Protein AF-A0A497M2Q6-F1 (afdb_monomer_lite)

Sequence (73 aa):
MRKKVKCPNCGMVFVPLRPSEMKILNLLKNRKMKFSELKAETHLSSPALSEALKFLLSSEIIRKNGQYYEVIT

Structure (mmCIF, N/CA/C/O backbone):
data_AF-A0A497M2Q6-F1
#
_entry.id   AF-A0A497M2Q6-F1
#
loop_
_atom_site.group_PDB
_atom_site.id
_atom_site.type_symbol
_atom_site.label_atom_id
_atom_site.label_alt_id
_atom_site.label_comp_id
_atom_site.label_asym_id
_atom_site.label_entity_id
_atom_site.label_seq_id
_atom_site.pdbx_PDB_ins_code
_atom_site.Cartn_x
_atom_site.Cartn_y
_atom_site.Cartn_z
_atom_site.occupancy
_atom_site.B_iso_or_equiv
_atom_site.auth_seq_id
_atom_site.auth_comp_id
_atom_site.auth_asym_id
_atom_site.auth_atom_id
_atom_site.pdbx_PDB_model_num
ATOM 1 N N . MET A 1 1 ? 16.370 7.549 -6.402 1.00 61.09 1 MET A N 1
ATOM 2 C CA . MET A 1 1 ? 15.395 7.390 -7.511 1.00 61.09 1 MET A CA 1
ATOM 3 C C . MET A 1 1 ? 15.173 5.902 -7.767 1.00 61.09 1 MET A C 1
ATOM 5 O O . MET A 1 1 ? 16.152 5.168 -7.750 1.00 61.09 1 MET A O 1
ATOM 9 N N . ARG A 1 2 ? 13.927 5.431 -7.948 1.00 69.88 2 ARG A N 1
ATOM 10 C CA . ARG A 1 2 ? 13.646 4.007 -8.234 1.00 69.88 2 ARG A CA 1
ATOM 11 C C . ARG A 1 2 ? 13.899 3.681 -9.705 1.00 69.88 2 ARG A C 1
ATOM 13 O O . ARG A 1 2 ? 13.580 4.490 -10.574 1.00 69.88 2 ARG A O 1
ATOM 20 N N . LYS A 1 3 ? 14.442 2.491 -9.977 1.00 79.88 3 LYS A N 1
ATOM 21 C CA . LYS A 1 3 ? 14.718 2.019 -11.338 1.00 79.88 3 LYS A CA 1
ATOM 22 C C . LYS A 1 3 ? 13.401 1.694 -12.047 1.00 79.88 3 LYS A C 1
ATOM 24 O O . LYS A 1 3 ? 12.642 0.847 -11.582 1.00 79.88 3 LYS A O 1
ATOM 29 N N . LYS A 1 4 ? 13.134 2.380 -13.157 1.00 82.81 4 LYS A N 1
ATOM 30 C CA . LYS A 1 4 ? 12.022 2.061 -14.057 1.00 82.81 4 LYS A CA 1
ATOM 31 C C . LYS A 1 4 ? 12.383 0.825 -14.884 1.00 82.81 4 LYS A C 1
ATOM 33 O O . LYS A 1 4 ? 13.523 0.700 -15.329 1.00 82.81 4 LYS A O 1
ATOM 38 N N . VAL A 1 5 ? 11.426 -0.075 -15.077 1.00 85.62 5 VAL A N 1
ATOM 39 C CA . VAL A 1 5 ? 11.586 -1.314 -15.848 1.00 85.62 5 VAL A CA 1
ATOM 40 C C . VAL A 1 5 ? 10.590 -1.297 -17.003 1.00 85.62 5 VAL A C 1
ATOM 42 O O . VAL A 1 5 ? 9.451 -0.873 -16.830 1.00 85.62 5 VAL A O 1
ATOM 45 N N . LYS A 1 6 ? 11.022 -1.730 -18.189 1.00 88.31 6 LYS A N 1
ATOM 46 C CA . LYS A 1 6 ? 10.157 -1.876 -19.363 1.00 88.31 6 LYS A CA 1
ATOM 47 C C . LYS A 1 6 ? 9.616 -3.305 -19.413 1.00 88.31 6 LYS A C 1
ATOM 49 O O . LYS A 1 6 ? 10.400 -4.249 -19.376 1.00 88.31 6 LYS A O 1
ATOM 54 N N . CYS A 1 7 ? 8.299 -3.466 -19.497 1.00 84.75 7 CYS A N 1
ATOM 55 C CA . CYS A 1 7 ? 7.664 -4.756 -19.735 1.00 84.75 7 CYS A CA 1
ATOM 56 C C . CYS A 1 7 ? 8.077 -5.269 -21.125 1.00 84.75 7 CYS A C 1
ATOM 58 O O . CYS A 1 7 ? 7.849 -4.555 -22.105 1.00 84.75 7 CYS A O 1
ATOM 60 N N . PRO A 1 8 ? 8.650 -6.479 -21.249 1.00 86.69 8 PRO A N 1
ATOM 61 C CA . PRO A 1 8 ? 9.068 -7.009 -22.546 1.00 86.69 8 PRO A CA 1
ATOM 62 C C . PRO A 1 8 ? 7.881 -7.341 -23.460 1.00 86.69 8 PRO A C 1
ATOM 64 O O . PRO A 1 8 ? 8.037 -7.312 -24.673 1.00 86.69 8 PRO A O 1
ATOM 67 N N . ASN A 1 9 ? 6.701 -7.615 -22.893 1.00 88.69 9 ASN A N 1
ATOM 68 C CA . ASN A 1 9 ? 5.525 -8.036 -23.655 1.00 88.69 9 ASN A CA 1
ATOM 69 C C . ASN A 1 9 ? 4.723 -6.855 -24.230 1.00 88.69 9 ASN A C 1
ATOM 71 O O . ASN A 1 9 ? 4.385 -6.842 -25.404 1.00 88.69 9 ASN A O 1
ATOM 75 N N . CYS A 1 10 ? 4.428 -5.839 -23.411 1.00 89.94 10 CYS A N 1
ATOM 76 C CA . CYS A 1 10 ? 3.593 -4.699 -23.821 1.00 89.94 10 CYS A CA 1
ATOM 77 C C . CYS A 1 10 ? 4.359 -3.375 -23.963 1.00 89.94 10 CYS A C 1
ATOM 79 O O . CYS A 1 10 ? 3.767 -2.349 -24.279 1.00 89.94 10 CYS A O 1
ATOM 81 N N . GLY A 1 11 ? 5.665 -3.351 -23.682 1.00 87.38 11 GLY A N 1
ATOM 82 C CA . GLY A 1 11 ? 6.496 -2.153 -23.807 1.00 87.38 11 GLY A CA 1
ATOM 83 C C . GLY A 1 11 ? 6.245 -1.056 -22.763 1.00 87.38 11 GLY A C 1
ATOM 84 O O . GLY A 1 11 ? 6.989 -0.073 -22.758 1.00 87.38 11 GLY A O 1
ATOM 85 N N . MET A 1 12 ? 5.265 -1.217 -21.864 1.00 88.19 12 MET A N 1
ATOM 86 C CA . MET A 1 12 ? 5.001 -0.269 -20.776 1.00 88.19 12 MET A CA 1
ATOM 87 C C . MET A 1 12 ? 6.197 -0.144 -19.837 1.00 88.19 12 MET A C 1
ATOM 89 O O . MET A 1 12 ? 6.795 -1.140 -19.431 1.00 88.19 12 MET A O 1
ATOM 93 N N . VAL A 1 13 ? 6.511 1.086 -19.441 1.00 85.38 13 VAL A N 1
ATOM 94 C CA . VAL A 1 13 ? 7.528 1.373 -18.430 1.00 85.38 13 VAL A CA 1
ATOM 95 C C . VAL A 1 13 ? 6.838 1.560 -17.085 1.00 85.38 13 VAL A C 1
ATOM 97 O O . VAL A 1 13 ? 6.032 2.472 -16.929 1.00 85.38 13 VAL A O 1
ATOM 100 N N . PHE A 1 14 ? 7.174 0.727 -16.107 1.00 84.62 14 PHE A N 1
ATOM 101 C CA . PHE A 1 14 ? 6.595 0.777 -14.767 1.00 84.62 14 PHE A CA 1
ATOM 102 C C . PHE A 1 14 ? 7.682 0.721 -13.692 1.00 84.62 14 PHE A C 1
ATOM 104 O O . PHE A 1 14 ? 8.844 0.395 -13.949 1.00 84.62 14 PHE A O 1
ATOM 111 N N . VAL A 1 15 ? 7.313 1.086 -12.467 1.00 85.31 15 VAL A N 1
ATOM 112 C CA . VAL A 1 15 ? 8.176 0.925 -11.295 1.00 85.31 15 VAL A CA 1
ATOM 113 C C . VAL A 1 15 ? 7.691 -0.309 -10.540 1.00 85.31 15 VAL A C 1
ATOM 115 O O . VAL A 1 15 ? 6.534 -0.324 -10.121 1.00 85.31 15 VAL A O 1
ATOM 118 N N . PRO A 1 16 ? 8.525 -1.349 -10.374 1.00 86.62 16 PRO A N 1
ATOM 119 C CA . PRO A 1 16 ? 8.109 -2.547 -9.661 1.00 86.62 16 PRO A CA 1
ATOM 120 C C . PRO A 1 16 ? 7.810 -2.225 -8.194 1.00 86.62 16 PRO A C 1
ATOM 122 O O . PRO A 1 16 ? 8.530 -1.452 -7.551 1.00 86.62 16 PRO A O 1
ATOM 125 N N . LEU A 1 17 ? 6.749 -2.843 -7.674 1.00 89.56 17 LEU A N 1
ATOM 126 C CA . LEU A 1 17 ? 6.394 -2.761 -6.262 1.00 89.56 17 LEU A CA 1
ATOM 127 C C . LEU A 1 17 ? 7.396 -3.549 -5.419 1.00 89.56 17 LEU A C 1
ATOM 129 O O . LEU A 1 17 ? 7.796 -4.659 -5.773 1.00 89.56 17 LEU A O 1
ATOM 133 N N . ARG A 1 18 ? 7.776 -2.990 -4.271 1.00 91.25 18 ARG A N 1
ATOM 134 C CA . ARG A 1 18 ? 8.548 -3.710 -3.254 1.00 91.25 18 ARG A CA 1
ATOM 135 C C . ARG A 1 18 ? 7.658 -4.723 -2.520 1.00 91.25 18 ARG A C 1
ATOM 137 O O . ARG A 1 18 ? 6.451 -4.501 -2.416 1.00 91.25 18 ARG A O 1
ATOM 144 N N . PRO A 1 19 ? 8.233 -5.778 -1.909 1.00 91.31 19 PRO A N 1
ATOM 145 C CA . PRO A 1 19 ? 7.466 -6.731 -1.100 1.00 91.31 19 PRO A CA 1
ATOM 146 C C . PRO A 1 19 ? 6.627 -6.062 -0.000 1.00 91.31 19 PRO A C 1
ATOM 148 O O . PRO A 1 19 ? 5.493 -6.461 0.252 1.00 91.31 19 PRO A O 1
ATOM 151 N N . SER A 1 20 ? 7.149 -4.994 0.611 1.00 92.12 20 SER A N 1
ATOM 152 C CA . SER A 1 20 ? 6.430 -4.181 1.598 1.00 92.12 20 SER A CA 1
ATOM 153 C C . SER A 1 20 ? 5.197 -3.487 1.016 1.00 92.12 20 SER A C 1
ATOM 155 O O . SER A 1 20 ? 4.151 -3.458 1.654 1.00 92.12 20 SER A O 1
ATOM 157 N N . GLU A 1 21 ? 5.296 -2.963 -0.203 1.00 93.81 21 GLU A N 1
ATOM 158 C CA . GLU A 1 21 ? 4.200 -2.286 -0.901 1.00 93.81 21 GLU A CA 1
ATOM 159 C C . GLU A 1 21 ? 3.121 -3.281 -1.317 1.00 93.81 21 GLU A C 1
ATOM 161 O O . GLU A 1 21 ? 1.947 -3.046 -1.049 1.00 93.81 21 GLU A O 1
ATOM 166 N N . MET A 1 22 ? 3.512 -4.435 -1.867 1.00 93.50 22 MET A N 1
ATOM 167 C CA . MET A 1 22 ? 2.586 -5.540 -2.136 1.00 93.50 22 MET A CA 1
ATOM 168 C C . MET A 1 22 ? 1.863 -6.005 -0.868 1.00 93.50 22 MET A C 1
ATOM 170 O O . MET A 1 22 ? 0.651 -6.208 -0.899 1.00 93.50 22 MET A O 1
ATOM 174 N N . LYS A 1 23 ? 2.574 -6.131 0.262 1.00 94.25 23 LYS A N 1
ATOM 175 C CA . LYS A 1 23 ? 1.958 -6.499 1.544 1.00 94.25 23 LYS A CA 1
ATOM 176 C C . LYS A 1 23 ? 0.926 -5.458 1.989 1.00 94.25 23 LYS A C 1
ATOM 178 O O . LYS A 1 23 ? -0.174 -5.839 2.370 1.00 94.25 23 LYS A O 1
ATOM 183 N N . ILE A 1 24 ? 1.242 -4.163 1.888 1.00 94.94 24 ILE A N 1
ATOM 184 C CA . ILE A 1 24 ? 0.293 -3.075 2.190 1.00 94.94 24 ILE A CA 1
ATOM 185 C C . ILE A 1 24 ? -0.947 -3.171 1.295 1.00 94.94 24 ILE A C 1
ATOM 187 O O . ILE A 1 24 ? -2.062 -3.095 1.802 1.00 94.94 24 ILE A O 1
ATOM 191 N N . LEU A 1 25 ? -0.780 -3.381 -0.014 1.00 94.56 25 LEU A N 1
ATOM 192 C CA . LEU A 1 25 ? -1.912 -3.512 -0.936 1.00 94.56 25 LEU A CA 1
ATOM 193 C C . LEU A 1 25 ? -2.786 -4.727 -0.617 1.00 94.56 25 LEU A C 1
ATOM 195 O O . LEU A 1 25 ? -4.007 -4.603 -0.607 1.00 94.56 25 LEU A O 1
ATOM 199 N N . ASN A 1 26 ? -2.184 -5.873 -0.292 1.00 94.06 26 ASN A N 1
ATOM 200 C CA . ASN A 1 26 ? -2.929 -7.065 0.117 1.00 94.06 26 ASN A CA 1
ATOM 201 C C . ASN A 1 26 ? -3.748 -6.830 1.394 1.00 94.06 26 ASN A C 1
ATOM 203 O O . ASN A 1 26 ? -4.884 -7.294 1.479 1.00 94.06 26 ASN A O 1
ATOM 207 N N . LEU A 1 27 ? -3.206 -6.086 2.364 1.00 94.50 27 LEU A N 1
ATOM 208 C CA . LEU A 1 27 ? -3.934 -5.708 3.579 1.00 94.50 27 LEU A CA 1
ATOM 209 C C . LEU A 1 27 ? -5.107 -4.765 3.261 1.00 94.50 27 LEU A C 1
ATOM 211 O O . LEU A 1 27 ? -6.220 -4.973 3.743 1.00 94.50 27 LEU A O 1
ATOM 215 N N . LEU A 1 28 ? -4.871 -3.765 2.407 1.00 94.81 28 LEU A N 1
ATOM 216 C CA . LEU A 1 28 ? -5.867 -2.754 2.041 1.00 94.81 28 LEU A CA 1
ATOM 217 C C . LEU A 1 28 ? -6.943 -3.254 1.065 1.00 94.81 28 LEU A C 1
ATOM 219 O O . LEU A 1 28 ? -7.988 -2.617 0.945 1.00 94.81 28 LEU A O 1
ATOM 223 N N . LYS A 1 29 ? -6.719 -4.387 0.386 1.00 91.38 29 LYS A N 1
ATOM 224 C CA . LYS A 1 29 ? -7.682 -4.993 -0.548 1.00 91.38 29 LYS A CA 1
ATOM 225 C C . LYS A 1 29 ? -8.987 -5.409 0.137 1.00 91.38 29 LYS A C 1
ATOM 227 O O . LYS A 1 29 ? -10.043 -5.345 -0.479 1.00 91.38 29 LYS A O 1
ATOM 232 N N . ASN A 1 30 ? -8.912 -5.832 1.399 1.00 86.88 30 ASN A N 1
ATOM 233 C CA . ASN A 1 30 ? -10.068 -6.352 2.136 1.00 86.88 30 ASN A CA 1
ATOM 234 C C . ASN A 1 30 ? -10.730 -5.302 3.039 1.00 86.88 30 ASN A C 1
ATOM 236 O O . ASN A 1 30 ? -11.916 -5.413 3.337 1.00 86.88 30 ASN A O 1
ATOM 240 N N . ARG A 1 31 ? -9.976 -4.300 3.514 1.00 91.81 31 ARG A N 1
ATOM 241 C CA . ARG A 1 31 ? -10.492 -3.253 4.407 1.00 91.81 31 ARG A CA 1
ATOM 242 C C . ARG A 1 31 ? -9.631 -1.995 4.379 1.00 91.81 31 ARG A C 1
ATOM 244 O O . ARG A 1 31 ? -8.428 -2.056 4.142 1.00 91.81 31 ARG A O 1
ATOM 251 N N . LYS A 1 32 ? -10.237 -0.856 4.719 1.00 94.50 32 LYS A N 1
ATOM 252 C CA . LYS A 1 32 ? -9.507 0.397 4.958 1.00 94.50 32 LYS A CA 1
ATOM 253 C C . LYS A 1 32 ? -8.750 0.300 6.282 1.00 94.50 32 LYS A C 1
ATOM 255 O O . LYS A 1 32 ? -9.312 -0.187 7.259 1.00 94.50 32 LYS A O 1
ATOM 260 N N . MET A 1 33 ? -7.505 0.771 6.329 1.00 95.94 33 MET A N 1
ATOM 261 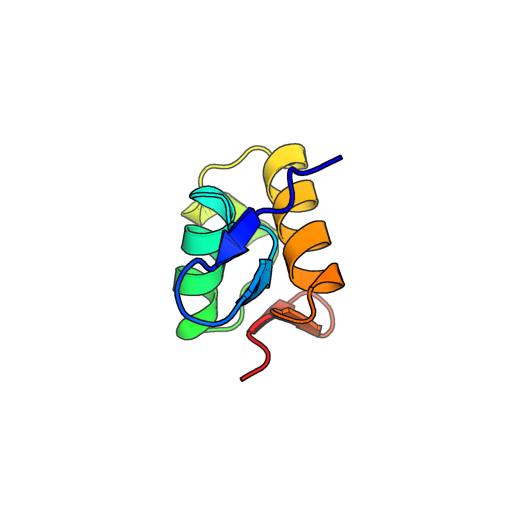C CA . MET A 1 33 ? -6.662 0.680 7.534 1.00 95.94 33 MET A CA 1
ATOM 262 C C . MET A 1 33 ? -5.956 2.000 7.837 1.00 95.94 33 MET A C 1
ATOM 264 O O . MET A 1 33 ? -5.613 2.761 6.929 1.00 95.94 33 MET A O 1
ATOM 268 N N . LYS A 1 34 ? -5.719 2.274 9.120 1.00 96.62 34 LYS A N 1
ATOM 269 C CA . LYS A 1 34 ? -4.914 3.405 9.600 1.00 96.62 34 LYS A CA 1
ATOM 270 C C . LYS A 1 34 ? -3.423 3.096 9.509 1.00 96.62 34 LYS A C 1
ATOM 272 O O . LYS A 1 34 ? -2.998 1.944 9.434 1.00 96.62 34 LYS A O 1
ATOM 277 N N . PHE A 1 35 ? -2.602 4.141 9.611 1.00 94.88 35 PHE A N 1
ATOM 278 C CA . PHE A 1 35 ? -1.141 4.005 9.636 1.00 94.88 35 PHE A CA 1
ATOM 279 C C . PHE A 1 35 ? -0.647 3.074 10.758 1.00 94.88 35 PHE A C 1
ATOM 281 O O . PHE A 1 35 ? 0.237 2.254 10.529 1.00 94.88 35 PHE A O 1
ATOM 288 N N . SER A 1 36 ? -1.216 3.183 11.963 1.00 94.38 36 SER A N 1
ATOM 289 C CA . SER A 1 36 ? -0.851 2.345 13.113 1.00 94.38 36 SER A CA 1
ATOM 290 C C . SER A 1 36 ? -1.166 0.866 12.886 1.00 94.38 36 SER A C 1
ATOM 292 O O . SER A 1 36 ? -0.350 0.015 13.227 1.00 94.38 36 SER A O 1
ATOM 294 N N . GLU A 1 37 ? -2.306 0.566 12.265 1.00 94.81 37 GLU A N 1
ATOM 295 C CA . GLU A 1 37 ? -2.714 -0.804 11.945 1.00 94.81 37 GLU A CA 1
ATOM 296 C C . GLU A 1 37 ? -1.811 -1.400 10.863 1.00 94.81 37 GLU A C 1
ATOM 298 O O . GLU A 1 37 ? -1.281 -2.494 11.026 1.00 94.81 37 GLU A O 1
ATOM 303 N N . LEU A 1 38 ? -1.543 -0.644 9.792 1.00 94.88 38 LEU A N 1
ATOM 304 C CA . LEU A 1 38 ? -0.597 -1.068 8.760 1.00 94.88 38 LEU A CA 1
ATOM 305 C C . LEU A 1 38 ? 0.795 -1.310 9.343 1.00 94.88 38 LEU A C 1
ATOM 307 O O . LEU A 1 38 ? 1.453 -2.275 8.967 1.00 94.88 38 LEU A O 1
ATOM 311 N N . LYS A 1 39 ? 1.252 -0.473 10.277 1.00 94.50 39 LYS A N 1
ATOM 312 C CA . LYS A 1 39 ? 2.537 -0.665 10.959 1.00 94.50 39 LYS A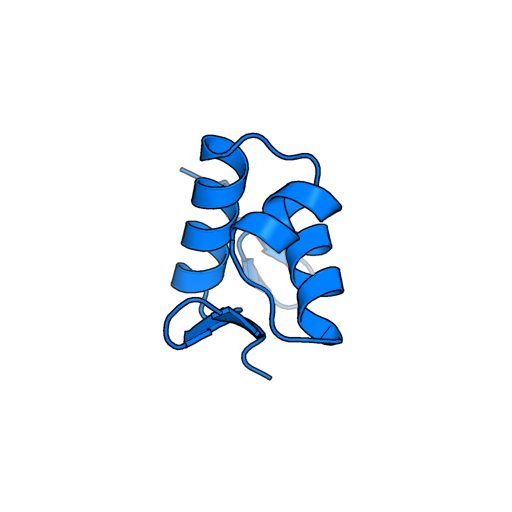 CA 1
ATOM 313 C C . LYS A 1 39 ? 2.576 -1.972 11.75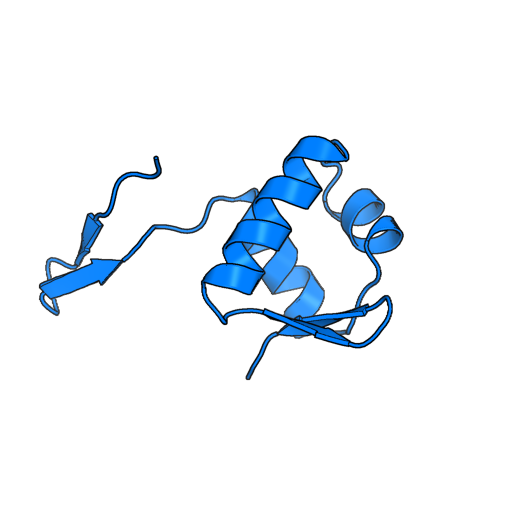1 1.00 94.50 39 LYS A C 1
ATOM 315 O O . LYS A 1 39 ? 3.573 -2.684 11.663 1.00 94.50 39 LYS A O 1
ATOM 320 N N . ALA A 1 40 ? 1.506 -2.285 12.481 1.00 93.81 40 ALA A N 1
ATOM 321 C CA . ALA A 1 40 ? 1.402 -3.516 13.258 1.00 93.81 40 ALA A CA 1
ATOM 322 C C . ALA A 1 40 ? 1.431 -4.765 12.360 1.00 93.81 40 ALA A C 1
ATOM 324 O O . ALA A 1 40 ? 2.221 -5.667 12.606 1.00 93.81 40 ALA A O 1
ATOM 325 N N . GLU A 1 41 ? 0.653 -4.777 11.276 1.00 93.38 41 GLU A N 1
ATOM 326 C CA . GLU A 1 41 ? 0.529 -5.929 10.365 1.00 93.38 41 GLU A CA 1
ATOM 327 C C . GLU A 1 41 ? 1.762 -6.122 9.463 1.00 93.38 41 GLU A C 1
ATOM 329 O O . GLU A 1 41 ? 2.168 -7.236 9.108 1.00 93.38 41 GLU A O 1
ATOM 334 N N . THR A 1 42 ? 2.372 -5.017 9.025 1.00 91.88 42 THR A N 1
ATOM 335 C CA . THR A 1 42 ? 3.532 -5.065 8.125 1.00 91.88 42 THR A CA 1
ATOM 336 C C . THR A 1 42 ? 4.838 -5.331 8.864 1.00 91.88 42 THR A C 1
ATOM 338 O O . THR A 1 42 ? 5.765 -5.831 8.228 1.00 91.88 42 THR A O 1
ATOM 341 N N . HIS A 1 43 ? 4.902 -5.048 10.172 1.00 92.19 43 HIS A N 1
ATOM 342 C CA . HIS A 1 43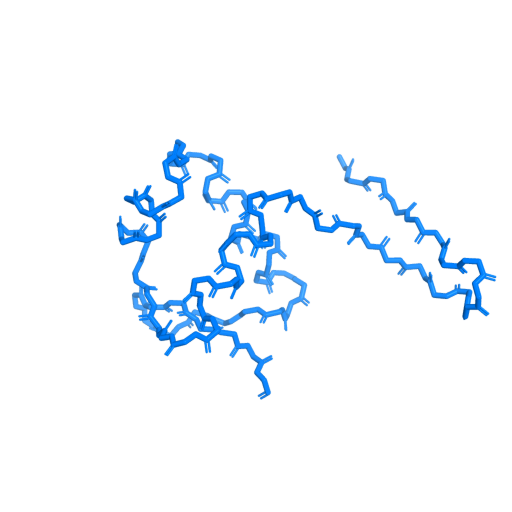 ? 6.120 -5.028 10.993 1.00 92.19 43 HIS A CA 1
ATOM 343 C C . HIS A 1 43 ? 7.223 -4.108 10.437 1.00 92.19 43 HIS A C 1
ATOM 345 O O . HIS A 1 43 ? 8.412 -4.321 10.667 1.00 92.19 43 HIS A O 1
ATOM 351 N N . LEU A 1 44 ? 6.841 -3.070 9.689 1.00 91.12 44 LEU A N 1
ATOM 352 C CA . LEU A 1 44 ? 7.777 -2.086 9.153 1.00 91.12 44 LEU A CA 1
ATOM 353 C C . LEU A 1 44 ? 8.085 -0.994 10.180 1.00 91.12 44 LEU A C 1
ATOM 355 O O . LEU A 1 44 ? 7.245 -0.597 10.992 1.00 91.12 44 LEU A O 1
ATOM 359 N N . SER A 1 45 ? 9.290 -0.432 10.091 1.00 93.81 45 SER A N 1
ATOM 360 C CA . SER A 1 45 ? 9.608 0.806 10.796 1.00 93.81 45 SER A CA 1
ATOM 361 C C . SER A 1 45 ? 8.731 1.954 10.270 1.00 93.81 45 SER A C 1
ATOM 363 O O . SER A 1 45 ? 8.354 1.982 9.096 1.00 93.81 45 SER A O 1
ATOM 365 N N . SER A 1 46 ? 8.413 2.931 11.130 1.00 92.38 46 SER A N 1
ATOM 366 C CA . SER A 1 46 ? 7.645 4.121 10.730 1.00 92.38 46 SER A CA 1
ATOM 367 C C . SER A 1 46 ? 8.184 4.804 9.454 1.00 92.38 46 SER A C 1
ATOM 369 O O . SER A 1 46 ? 7.368 5.114 8.585 1.00 92.38 46 SER A O 1
ATOM 371 N N . PRO A 1 47 ? 9.509 5.023 9.280 1.00 94.06 47 PRO A N 1
ATOM 372 C CA . PRO A 1 47 ? 10.026 5.620 8.049 1.00 94.06 47 PRO A CA 1
ATOM 373 C C . PRO A 1 47 ? 9.826 4.724 6.819 1.00 94.06 47 PRO A C 1
ATOM 375 O O . PRO A 1 47 ? 9.397 5.227 5.784 1.00 94.06 47 PRO A O 1
ATOM 378 N N . ALA A 1 48 ? 10.046 3.409 6.930 1.00 92.81 48 ALA A N 1
ATOM 379 C CA . ALA A 1 48 ? 9.866 2.486 5.807 1.00 92.81 48 ALA A CA 1
ATOM 380 C C . ALA A 1 48 ? 8.398 2.396 5.358 1.00 92.81 48 ALA A C 1
ATOM 382 O O . ALA A 1 48 ? 8.109 2.408 4.160 1.00 92.81 48 ALA A O 1
ATOM 383 N N . LEU A 1 49 ? 7.460 2.358 6.312 1.00 95.12 49 LEU A N 1
ATOM 384 C CA . LEU A 1 49 ? 6.028 2.378 6.012 1.00 95.12 49 LEU A CA 1
ATOM 385 C C . LEU A 1 49 ? 5.607 3.705 5.368 1.00 95.12 49 LEU A C 1
ATOM 387 O O . LEU A 1 49 ? 4.865 3.704 4.389 1.00 95.12 49 LEU A O 1
ATOM 391 N N . SER A 1 50 ? 6.099 4.831 5.891 1.00 95.31 50 SER A N 1
ATOM 392 C CA . SER A 1 50 ? 5.817 6.159 5.337 1.00 95.31 50 SER A CA 1
ATOM 393 C C . SER A 1 50 ? 6.308 6.286 3.893 1.00 95.31 50 SER A C 1
ATOM 395 O O . SER A 1 50 ? 5.574 6.755 3.025 1.00 95.31 50 SER A O 1
ATOM 397 N N . GLU A 1 51 ? 7.515 5.797 3.600 1.00 94.38 51 GLU A N 1
ATOM 398 C CA . GLU A 1 51 ? 8.071 5.805 2.246 1.00 94.38 51 GLU A CA 1
ATOM 399 C C . GLU A 1 51 ? 7.253 4.934 1.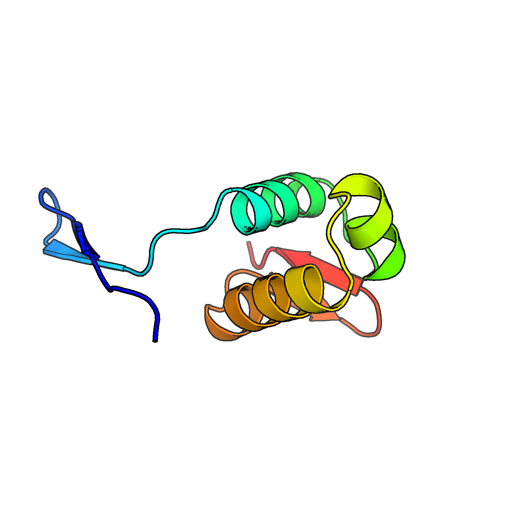278 1.00 94.38 51 GLU A C 1
ATOM 401 O O . GLU A 1 51 ? 6.970 5.353 0.152 1.00 94.38 51 GLU A O 1
ATOM 406 N N . ALA A 1 52 ? 6.841 3.740 1.718 1.00 94.06 52 ALA A N 1
ATOM 407 C CA . ALA A 1 52 ? 6.001 2.843 0.928 1.00 94.06 52 ALA A CA 1
ATOM 408 C C . ALA A 1 52 ? 4.631 3.471 0.626 1.00 94.06 52 ALA A C 1
ATOM 410 O O . ALA A 1 52 ? 4.213 3.513 -0.531 1.00 94.06 52 ALA A O 1
ATOM 411 N N . LEU A 1 53 ? 3.962 4.031 1.638 1.00 94.94 53 LEU A N 1
ATOM 412 C CA . LEU A 1 53 ? 2.673 4.706 1.470 1.00 94.94 53 LEU A CA 1
ATOM 413 C C . LEU A 1 53 ? 2.782 5.935 0.570 1.00 94.94 53 LEU A C 1
ATOM 415 O O . LEU A 1 53 ? 1.938 6.119 -0.301 1.00 94.94 53 LEU A O 1
ATOM 419 N N . LYS A 1 54 ? 3.832 6.751 0.726 1.00 94.81 54 LYS A N 1
ATOM 420 C CA . LYS A 1 54 ? 4.066 7.923 -0.127 1.00 94.81 54 LYS A CA 1
ATOM 421 C C . LYS A 1 54 ? 4.179 7.526 -1.597 1.00 94.81 54 LYS A C 1
ATOM 423 O O . LYS A 1 54 ? 3.592 8.185 -2.448 1.00 94.81 54 LYS A O 1
ATOM 428 N N . PHE A 1 55 ? 4.895 6.440 -1.885 1.00 93.88 55 PHE A N 1
ATOM 429 C CA . PHE A 1 55 ? 5.010 5.925 -3.245 1.00 93.88 55 PHE A CA 1
ATOM 430 C C . PHE A 1 55 ? 3.669 5.425 -3.794 1.00 93.88 55 PHE A C 1
ATOM 432 O O . PHE A 1 55 ? 3.291 5.807 -4.902 1.00 93.88 55 PHE A O 1
ATOM 439 N N . LEU A 1 56 ? 2.941 4.614 -3.020 1.00 93.88 56 LEU A N 1
ATOM 440 C CA . LEU A 1 56 ? 1.640 4.075 -3.427 1.00 93.88 56 LEU A CA 1
ATOM 441 C C . LEU A 1 56 ? 0.603 5.186 -3.670 1.00 93.88 56 LEU A C 1
ATOM 443 O O . LEU A 1 56 ? -0.155 5.099 -4.632 1.00 93.88 56 LEU A O 1
ATOM 447 N N . LEU A 1 57 ? 0.615 6.243 -2.848 1.00 94.44 57 LEU A N 1
ATOM 448 C CA . LEU A 1 57 ? -0.205 7.446 -3.036 1.00 94.44 57 LEU A CA 1
ATOM 449 C C . LEU A 1 57 ? 0.183 8.195 -4.315 1.00 94.44 57 LEU A C 1
ATOM 451 O O . LEU A 1 57 ? -0.680 8.536 -5.112 1.00 94.44 57 LEU A O 1
ATOM 455 N N . SER A 1 58 ? 1.482 8.428 -4.535 1.00 92.88 58 SER A N 1
ATOM 456 C CA . SER A 1 58 ? 1.963 9.138 -5.732 1.00 92.88 58 SER A CA 1
ATOM 457 C C . SER A 1 58 ? 1.757 8.365 -7.035 1.00 92.88 58 SER A C 1
ATOM 459 O O . SER A 1 58 ? 1.808 8.956 -8.105 1.00 92.88 58 SER A O 1
ATOM 461 N N . SER A 1 59 ? 1.566 7.049 -6.936 1.00 90.31 59 SER A N 1
ATOM 462 C CA . SER A 1 59 ? 1.284 6.170 -8.074 1.00 90.31 59 SER A CA 1
ATOM 463 C C . SER A 1 59 ? -0.218 5.973 -8.290 1.00 90.31 59 SER A C 1
ATOM 465 O O . SER A 1 59 ? -0.589 5.135 -9.102 1.00 90.31 59 SER A O 1
ATOM 467 N N . GLU A 1 60 ? -1.062 6.676 -7.524 1.00 92.25 60 GLU A N 1
ATOM 468 C CA . GLU A 1 60 ? -2.527 6.597 -7.602 1.00 92.25 60 GLU A CA 1
ATOM 469 C C . GLU A 1 60 ? -3.076 5.168 -7.420 1.00 92.25 60 GLU A C 1
ATOM 471 O O . GLU A 1 60 ? -4.152 4.829 -7.900 1.00 92.25 60 GLU A O 1
ATOM 476 N N . ILE A 1 61 ? -2.348 4.318 -6.685 1.00 93.06 61 ILE A N 1
ATOM 477 C CA . ILE A 1 61 ? -2.775 2.945 -6.365 1.00 93.06 61 ILE A CA 1
ATOM 478 C C . ILE A 1 61 ? -3.669 2.949 -5.119 1.00 93.06 61 ILE A C 1
ATOM 480 O O . ILE A 1 61 ? -4.607 2.162 -4.992 1.00 93.06 61 ILE A O 1
ATOM 484 N N . ILE A 1 62 ? -3.366 3.833 -4.167 1.00 95.56 62 ILE A N 1
ATOM 485 C CA . ILE A 1 62 ? -4.149 4.020 -2.943 1.00 95.56 62 ILE A CA 1
ATOM 486 C C . ILE A 1 62 ? -4.515 5.491 -2.788 1.00 95.56 62 ILE A C 1
ATOM 488 O O . ILE A 1 62 ? -3.792 6.372 -3.249 1.00 95.56 62 ILE A O 1
ATOM 492 N N . ARG A 1 63 ? -5.592 5.761 -2.054 1.00 95.69 63 ARG A N 1
ATOM 493 C CA . ARG A 1 63 ? -5.958 7.102 -1.587 1.00 95.69 63 ARG A CA 1
ATOM 494 C C . ARG A 1 63 ? -5.983 7.149 -0.067 1.00 95.69 63 ARG A C 1
ATOM 496 O O . ARG A 1 63 ? -6.159 6.133 0.607 1.00 95.69 63 ARG A O 1
ATOM 503 N N . LYS A 1 64 ? -5.820 8.355 0.470 1.00 94.88 64 LYS A N 1
ATOM 504 C CA . LYS A 1 64 ? -5.972 8.644 1.896 1.00 94.88 64 LYS A CA 1
ATOM 505 C C . LYS A 1 64 ? -7.287 9.384 2.114 1.00 94.88 64 LYS A C 1
ATOM 507 O O . LYS A 1 64 ? -7.471 10.468 1.571 1.00 94.88 64 LYS A O 1
ATOM 512 N N . ASN A 1 65 ? -8.171 8.815 2.926 1.00 92.75 65 ASN A N 1
ATOM 513 C CA . ASN A 1 65 ? -9.431 9.428 3.327 1.00 92.75 65 ASN A CA 1
ATOM 514 C C . ASN A 1 65 ? -9.414 9.677 4.844 1.00 92.75 65 ASN A C 1
ATOM 516 O O . ASN A 1 65 ? -9.541 8.754 5.655 1.00 92.75 65 ASN A O 1
ATOM 520 N N . GLY A 1 66 ? -9.149 10.924 5.239 1.00 90.75 66 GLY A N 1
ATOM 521 C CA . GLY A 1 66 ? -8.889 11.280 6.634 1.00 90.75 66 GLY A CA 1
ATOM 522 C C . GLY A 1 66 ? -7.658 10.552 7.189 1.00 90.75 66 GLY A C 1
ATOM 523 O O . GLY A 1 66 ? -6.533 10.789 6.752 1.00 90.75 66 GLY A O 1
ATOM 524 N N . GLN A 1 67 ? -7.863 9.666 8.167 1.00 93.06 67 GLN A N 1
ATOM 525 C CA . GLN A 1 67 ? -6.793 8.861 8.780 1.00 93.06 67 GLN A CA 1
ATOM 526 C C . GLN A 1 67 ? -6.610 7.477 8.133 1.00 93.06 67 GLN A C 1
ATOM 528 O O . GLN A 1 67 ? -5.664 6.767 8.481 1.00 93.06 67 GLN A O 1
ATOM 533 N N . TYR A 1 68 ? -7.500 7.092 7.217 1.00 95.31 68 TYR A N 1
ATOM 534 C CA . TYR A 1 68 ? -7.535 5.761 6.619 1.00 95.31 68 TYR A CA 1
ATOM 535 C C . TYR A 1 68 ? -6.921 5.755 5.221 1.00 95.31 68 TYR A C 1
ATOM 537 O O . TYR A 1 68 ? -7.032 6.728 4.474 1.00 95.31 68 TYR A O 1
ATOM 545 N N . TYR A 1 69 ? -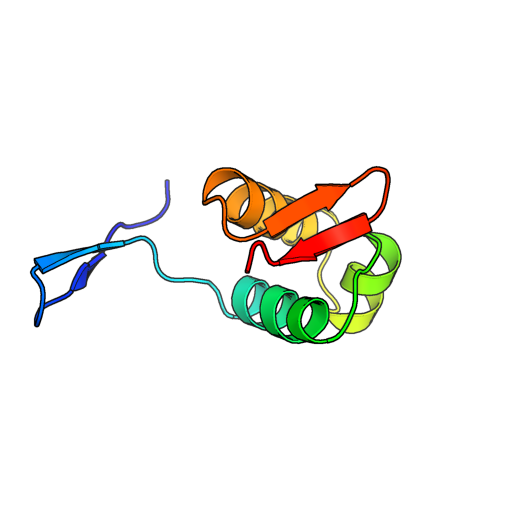6.308 4.631 4.865 1.00 95.56 69 TYR A N 1
ATOM 546 C CA . TYR A 1 69 ? -5.833 4.330 3.520 1.00 95.56 69 TYR A CA 1
ATOM 547 C C . TYR A 1 69 ? -6.738 3.272 2.888 1.00 95.56 69 TYR A C 1
ATOM 549 O O . TYR A 1 69 ? -7.211 2.369 3.580 1.00 95.56 69 TYR A O 1
ATOM 557 N N . GLU A 1 70 ? -6.983 3.385 1.586 1.00 94.38 70 GLU A N 1
ATOM 558 C CA . GLU A 1 70 ? -7.790 2.438 0.811 1.00 94.38 70 GLU A CA 1
ATOM 559 C C . GLU A 1 70 ? -7.261 2.327 -0.624 1.00 94.38 70 GLU A C 1
ATOM 561 O O . GLU A 1 70 ? -6.744 3.307 -1.165 1.00 94.38 70 GLU A O 1
ATOM 566 N N . VAL A 1 71 ? -7.367 1.141 -1.229 1.00 94.44 71 VAL A N 1
ATOM 567 C CA . VAL A 1 71 ? -7.008 0.929 -2.641 1.00 94.44 71 VAL A CA 1
ATOM 568 C C . VAL A 1 71 ? -8.009 1.668 -3.526 1.00 94.44 71 VAL A C 1
ATOM 570 O O . VAL A 1 71 ? -9.215 1.597 -3.291 1.00 94.44 71 VAL A O 1
ATOM 573 N N . ILE A 1 72 ? -7.509 2.384 -4.531 1.00 90.19 72 ILE A N 1
ATOM 574 C CA . ILE A 1 72 ? -8.336 2.962 -5.590 1.00 90.19 72 ILE A CA 1
ATOM 575 C C . ILE A 1 72 ? -8.635 1.800 -6.542 1.00 90.19 72 ILE A C 1
ATOM 577 O O . ILE A 1 72 ? -7.750 1.357 -7.267 1.00 90.19 72 ILE A O 1
ATOM 581 N N . THR A 1 73 ? -9.826 1.214 -6.427 1.00 67.12 73 THR A N 1
ATOM 582 C CA . THR A 1 73 ? -10.332 0.190 -7.359 1.00 67.12 73 THR A CA 1
ATOM 583 C C . THR A 1 73 ? -11.351 0.831 -8.279 1.00 67.12 73 THR A C 1
ATOM 585 O O . THR A 1 73 ? -12.095 1.703 -7.770 1.00 67.12 73 THR A O 1
#

Foldseek 3Di:
DADWDADPPPRDTDGDQDPLLVQLQVVQVVHWDFLVRSCVSSVDDSVVSVVSVVVCVVVQQWDDDPRTIHGPD

Secondary structure (DSSP, 8-state):
-PPPEE-TTT--EEPPPPHHHHHHHHHHTTS-EEHHHHHHHH---HHHHHHHHHHHHHTTSEEEETTEEEE--

Radius of gyration: 12.94 Å; chains: 1; bounding box: 26×19×37 Å

pLDDT: mean 90.94, std 6.29, range [61.09, 96.62]